Protein AF-A0A2C9M3Q2-F1 (afdb_monomer)

Mean predicted aligned error: 12.67 Å

Solvent-accessible surface area (backbone atoms only — not comparable to full-atom values): 8090 Å² total; per-residue (Å²): 139,88,80,86,80,77,81,76,79,80,74,89,74,93,78,92,80,81,92,78,94,69,87,82,78,72,72,65,63,46,71,44,70,25,41,35,32,51,83,91,47,95,58,68,40,82,42,77,44,77,47,68,53,94,86,59,98,70,59,23,37,45,57,55,49,48,53,58,36,54,78,67,71,49,75,69,60,87,43,45,38,48,28,40,31,32,68,87,78,70,46,70,48,79,53,58,54,84,42,54,44,74,84,46,43,72,49,48,73,32,86,57,27,30,39,34,51,46,73,59,74,91,67,84,84,123

Organism: Biomphalaria glabrata (NCBI:txid6526)

Foldseek 3Di:
DDDDPDPDQDDDDDDDDDDDDDDPPCQPWDWFFAWEDEPVDPDTGTDTQTDHDPPDDAAFPLNSQCVVCVVVVNPPSVQKWKWKQQQVVRDIGTDDRRHHCVVVVVSSNDHRIYIYIDGNPPDPPD

Nearest PDB structures (foldseek):
  4ny0-assembly2_A  TM=6.098E-01  e=1.059E-02  Homo sapiens
  4l2y-assembly1_A  TM=6.029E-01  e=8.176E-03  Homo sapiens
  3zdt-assembly2_B  TM=6.331E-01  e=2.297E-02  Gallus gallus
  2wxk-assembly1_A  TM=5.772E-01  e=1.494E-01  Mus musculus
  4tuu-assembly1_A  TM=5.020E-01  e=9.507E-02  Homo sapiens

Secondary structure (DSSP, 8-state):
----------------------------EEEEEEEEE-TT-SS-EEEEEEEE-TTSS--BHHHHHHHHHHHTT-S-GGGEEEEEEETTT--EEE--TTSBGGGGHHHHS-TTEEEEEEE-------

pLDDT: mean 74.59, std 22.75, range [31.56, 96.38]

Structure (mmCIF, N/CA/C/O backbone):
data_AF-A0A2C9M3Q2-F1
#
_entry.id   AF-A0A2C9M3Q2-F1
#
loop_
_atom_site.group_PDB
_atom_site.id
_atom_site.type_symbol
_atom_site.label_atom_id
_atom_site.label_alt_id
_atom_site.label_comp_id
_atom_site.label_asym_id
_atom_site.label_entity_id
_atom_site.label_seq_id
_atom_site.pdbx_PDB_ins_code
_atom_site.Cartn_x
_atom_site.Cartn_y
_atom_site.Cartn_z
_atom_site.occupancy
_atom_site.B_iso_or_equiv
_atom_site.auth_seq_id
_atom_site.auth_comp_id
_atom_site.auth_asym_id
_atom_site.auth_atom_id
_atom_site.pdbx_PDB_model_num
ATOM 1 N N . MET A 1 1 ? -7.536 -26.615 -22.390 1.00 38.66 1 MET A N 1
ATOM 2 C CA . MET A 1 1 ? -6.200 -26.290 -21.851 1.00 38.66 1 MET A CA 1
ATOM 3 C C . MET A 1 1 ? -6.425 -25.420 -20.623 1.00 38.66 1 MET A C 1
ATOM 5 O O . MET A 1 1 ? -6.948 -24.325 -20.763 1.00 38.66 1 MET A O 1
ATOM 9 N N . LEU A 1 2 ? -6.220 -25.986 -19.433 1.00 40.28 2 LEU A N 1
ATOM 10 C CA . LEU A 1 2 ? -6.520 -25.372 -18.134 1.00 40.28 2 LEU A CA 1
ATOM 11 C C . LEU A 1 2 ? -5.306 -24.581 -17.637 1.00 40.28 2 LEU A C 1
ATOM 13 O O . LEU A 1 2 ? -4.197 -25.104 -17.680 1.00 40.28 2 LEU A O 1
ATOM 17 N N . ALA A 1 3 ? -5.526 -23.386 -17.092 1.00 33.03 3 ALA A N 1
ATOM 18 C CA . ALA A 1 3 ? -4.568 -22.727 -16.210 1.00 33.03 3 ALA A CA 1
ATOM 19 C C . ALA A 1 3 ? -5.334 -22.015 -15.086 1.00 33.03 3 ALA A C 1
ATOM 21 O O . ALA A 1 3 ? -5.776 -20.878 -15.222 1.00 33.03 3 ALA A O 1
ATOM 22 N N . PHE A 1 4 ? -5.526 -22.733 -13.978 1.00 37.22 4 PHE A N 1
ATOM 23 C CA . PHE A 1 4 ? -5.915 -22.163 -12.692 1.00 37.22 4 PHE A CA 1
ATOM 24 C C . PHE A 1 4 ? -4.676 -21.495 -12.088 1.00 37.22 4 PHE A C 1
ATOM 26 O O . PHE A 1 4 ? -3.771 -22.183 -11.617 1.00 37.22 4 PHE A O 1
ATOM 33 N N . ILE A 1 5 ? -4.615 -20.164 -12.101 1.00 48.00 5 ILE A N 1
ATOM 34 C CA . ILE A 1 5 ? -3.614 -19.431 -11.323 1.00 48.00 5 ILE A CA 1
ATOM 35 C C . ILE A 1 5 ? -4.163 -19.316 -9.903 1.00 48.00 5 ILE A C 1
ATOM 37 O O . ILE A 1 5 ? -5.023 -18.490 -9.601 1.00 48.00 5 ILE A O 1
ATOM 41 N N . ALA A 1 6 ? -3.696 -20.212 -9.039 1.00 38.22 6 ALA A N 1
ATOM 42 C CA . ALA A 1 6 ? -3.943 -20.154 -7.611 1.00 38.22 6 ALA A CA 1
ATOM 43 C C . ALA A 1 6 ? -3.230 -18.925 -7.023 1.00 38.22 6 ALA A C 1
ATOM 45 O O . ALA A 1 6 ? -2.016 -18.937 -6.822 1.00 38.22 6 ALA A O 1
ATOM 46 N N . SER A 1 7 ? -3.992 -17.873 -6.715 1.00 35.53 7 SER A N 1
ATOM 47 C CA . SER A 1 7 ? -3.567 -16.828 -5.781 1.00 35.53 7 SER A CA 1
ATOM 48 C C . SER A 1 7 ? -3.320 -17.470 -4.418 1.00 35.53 7 SER A C 1
ATOM 50 O O . SER A 1 7 ? -4.251 -17.731 -3.658 1.00 35.53 7 SER A O 1
ATOM 52 N N . ARG A 1 8 ? -2.057 -17.769 -4.106 1.00 39.94 8 ARG A N 1
ATOM 53 C CA . ARG A 1 8 ? -1.656 -18.196 -2.766 1.00 39.94 8 ARG A CA 1
ATOM 54 C C . ARG A 1 8 ? -1.682 -16.987 -1.830 1.00 39.94 8 ARG A C 1
ATOM 56 O O . ARG A 1 8 ? -0.701 -16.261 -1.721 1.00 39.94 8 ARG A O 1
ATOM 63 N N . CYS A 1 9 ? -2.801 -16.796 -1.132 1.00 35.78 9 CYS A N 1
ATOM 64 C CA . CYS A 1 9 ? -2.782 -16.164 0.185 1.00 35.78 9 CYS A CA 1
ATOM 65 C C . CYS A 1 9 ? -1.905 -17.038 1.089 1.00 35.78 9 CYS A C 1
ATOM 67 O O . CYS A 1 9 ? -2.210 -18.206 1.329 1.00 35.78 9 CYS A O 1
ATOM 69 N N . LYS A 1 10 ? -0.764 -16.497 1.511 1.00 38.97 10 LYS A N 1
ATOM 70 C CA . LYS A 1 10 ? 0.209 -17.179 2.361 1.00 38.97 10 LYS A CA 1
ATOM 71 C C . LYS A 1 10 ? -0.419 -17.368 3.746 1.00 38.97 10 LYS A C 1
ATOM 73 O O . LYS A 1 10 ? -0.621 -16.402 4.470 1.00 38.97 10 LYS A O 1
ATOM 78 N N . MET A 1 11 ? -0.789 -18.606 4.079 1.00 35.22 11 MET A N 1
ATOM 79 C CA . MET A 1 11 ? -1.124 -19.003 5.448 1.00 35.22 11 MET A CA 1
ATOM 80 C C . MET A 1 11 ? 0.161 -19.011 6.276 1.00 35.22 11 MET A C 1
ATOM 82 O O . MET A 1 11 ? 1.134 -19.673 5.910 1.00 35.22 11 MET A O 1
ATOM 86 N N . SER A 1 12 ? 0.155 -18.268 7.378 1.00 40.47 12 SER A N 1
ATOM 87 C CA . SER A 1 12 ? 1.213 -18.238 8.380 1.00 40.47 12 SER A CA 1
ATOM 88 C C . SER A 1 12 ? 1.450 -19.640 8.941 1.00 40.47 12 SER A C 1
ATOM 90 O O . SER A 1 12 ? 0.541 -20.248 9.502 1.00 40.47 12 SER A O 1
ATOM 92 N N . HIS A 1 13 ? 2.676 -20.146 8.815 1.00 35.62 13 HIS A N 1
ATOM 93 C CA . HIS A 1 13 ? 3.140 -21.302 9.572 1.00 35.62 13 HIS A CA 1
ATOM 94 C C . HIS A 1 13 ? 4.366 -20.867 10.372 1.00 35.62 13 HIS A C 1
ATOM 96 O O . HIS A 1 13 ? 5.436 -20.620 9.821 1.00 35.62 13 HIS A O 1
ATOM 102 N N . LEU A 1 14 ? 4.169 -20.733 11.683 1.00 45.88 14 LEU A N 1
ATOM 103 C CA . LEU A 1 14 ? 5.237 -20.709 12.674 1.00 45.88 14 LEU A CA 1
ATOM 104 C C . LEU A 1 14 ? 6.038 -22.008 12.544 1.00 45.88 14 LEU A C 1
ATOM 106 O O . LEU A 1 14 ? 5.491 -23.094 12.722 1.00 45.88 14 LEU A O 1
ATOM 110 N N . THR A 1 15 ? 7.331 -21.920 12.254 1.00 37.19 15 THR A N 1
ATOM 111 C CA . THR A 1 15 ? 8.272 -23.009 12.534 1.00 37.19 15 THR A CA 1
ATOM 112 C C . THR A 1 15 ? 9.605 -22.415 12.962 1.00 37.19 15 THR A C 1
ATOM 114 O O . THR A 1 15 ? 10.228 -21.633 12.251 1.00 37.19 15 THR A O 1
ATOM 117 N N . GLN A 1 16 ? 9.979 -22.782 14.182 1.00 48.59 16 GLN A N 1
ATOM 118 C CA . GLN A 1 16 ? 11.197 -22.450 14.901 1.00 48.59 16 GLN A CA 1
ATOM 119 C C . GLN A 1 16 ? 12.357 -23.346 14.432 1.00 48.59 16 GLN A C 1
ATOM 121 O O . GLN A 1 16 ? 12.227 -24.566 14.423 1.00 48.59 16 GLN A O 1
ATOM 126 N N . ALA A 1 17 ? 13.498 -22.741 14.108 1.00 40.41 17 ALA A N 1
ATOM 127 C CA . ALA A 1 17 ? 14.849 -23.322 14.087 1.00 40.41 17 ALA A CA 1
ATOM 128 C C . ALA A 1 17 ? 15.797 -22.106 14.151 1.00 40.41 17 ALA A C 1
ATOM 130 O O . ALA A 1 17 ? 15.564 -21.139 13.439 1.00 40.41 17 ALA A O 1
ATOM 131 N N . GLY A 1 18 ? 16.752 -21.952 15.067 1.00 34.94 18 GLY A N 1
ATOM 132 C CA . GLY A 1 18 ? 17.859 -22.840 15.414 1.00 34.94 18 GLY A CA 1
ATOM 133 C C . GLY A 1 18 ? 19.146 -22.030 15.165 1.00 34.94 18 GLY A C 1
ATOM 134 O O . GLY A 1 18 ? 19.348 -21.549 14.058 1.00 34.94 18 GLY A O 1
ATOM 135 N N . GLN A 1 19 ? 19.952 -21.796 16.206 1.00 44.22 19 GLN A N 1
ATOM 136 C CA . GLN A 1 19 ? 21.199 -21.009 16.180 1.00 44.22 19 GLN A CA 1
ATOM 137 C C . GLN A 1 19 ? 22.186 -21.465 15.091 1.00 44.22 19 GLN A C 1
ATOM 139 O O . GLN A 1 19 ? 22.457 -22.657 15.003 1.00 44.22 19 GLN A O 1
ATOM 144 N N . SER A 1 20 ? 22.842 -20.524 14.400 1.00 37.25 20 SER A N 1
ATOM 145 C CA . SER A 1 20 ? 24.307 -20.522 14.232 1.00 37.25 20 SER A CA 1
ATOM 146 C C . SER A 1 20 ? 24.786 -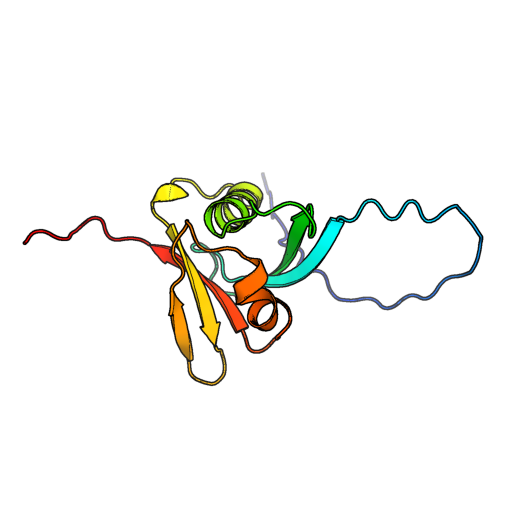19.200 13.622 1.00 37.25 20 SER A C 1
ATOM 148 O O . SER A 1 20 ? 24.113 -18.630 12.769 1.00 37.25 20 SER A O 1
ATOM 150 N N . GLY A 1 21 ? 25.933 -18.717 14.100 1.00 43.12 21 GLY A N 1
ATOM 151 C CA . GLY A 1 21 ? 26.528 -17.436 13.737 1.00 43.12 21 GLY A CA 1
ATOM 152 C C . GLY A 1 21 ? 26.842 -17.277 12.250 1.00 43.12 21 GLY A C 1
ATOM 153 O O . GLY A 1 21 ? 27.305 -18.194 11.578 1.00 43.12 21 GLY A O 1
ATOM 154 N N . GLY A 1 22 ? 26.610 -16.057 11.792 1.00 31.56 22 GLY A N 1
ATOM 155 C CA . GLY A 1 22 ? 26.995 -15.495 10.511 1.00 31.56 22 GLY A CA 1
ATOM 156 C C . GLY A 1 22 ? 26.813 -13.994 10.671 1.00 31.56 22 GLY A C 1
ATOM 157 O O . GLY A 1 22 ? 25.824 -13.553 11.252 1.00 31.56 22 GLY A O 1
ATOM 158 N N . GLU A 1 23 ? 27.827 -13.241 10.294 1.00 32.62 23 GLU A N 1
ATOM 159 C CA . GLU A 1 23 ? 27.924 -11.796 10.441 1.00 32.62 23 GLU A CA 1
ATOM 160 C C . GLU A 1 23 ? 26.623 -11.119 9.979 1.00 32.62 23 GLU A C 1
ATOM 162 O O . GLU A 1 23 ? 26.241 -11.212 8.815 1.00 32.62 23 GLU A O 1
ATOM 167 N N . CYS A 1 24 ? 25.898 -10.474 10.902 1.00 36.59 24 CYS A N 1
ATOM 168 C CA . CYS A 1 24 ? 24.761 -9.634 10.537 1.00 36.59 24 CYS A CA 1
ATOM 169 C C . CYS A 1 24 ? 25.306 -8.356 9.896 1.00 36.59 24 CYS A C 1
ATOM 171 O O . CYS A 1 24 ? 25.398 -7.313 10.543 1.00 36.59 24 CYS A O 1
ATOM 173 N N . GLU A 1 25 ? 25.662 -8.435 8.617 1.00 37.84 25 GLU A N 1
ATOM 174 C CA . GLU A 1 25 ? 25.660 -7.277 7.734 1.00 37.84 25 GLU A CA 1
ATOM 175 C C . GLU A 1 25 ? 24.204 -6.820 7.601 1.00 37.84 25 GLU A C 1
ATOM 177 O O . GLU A 1 25 ? 23.467 -7.214 6.699 1.00 37.84 25 GLU A O 1
ATOM 182 N N . ALA A 1 26 ? 23.758 -6.021 8.569 1.00 39.53 26 ALA A N 1
ATOM 183 C CA . ALA A 1 26 ? 22.509 -5.287 8.498 1.00 39.53 26 ALA A CA 1
ATOM 184 C C . ALA A 1 26 ? 22.658 -4.189 7.433 1.00 39.53 26 ALA A C 1
ATOM 186 O O . ALA A 1 26 ? 22.829 -3.013 7.749 1.00 39.53 26 ALA A O 1
ATOM 187 N N . SER A 1 27 ? 22.623 -4.583 6.159 1.00 39.41 27 SER A N 1
ATOM 188 C CA . SER A 1 27 ? 22.210 -3.670 5.095 1.00 39.41 27 SER A CA 1
ATOM 189 C C . SER A 1 27 ? 20.792 -3.225 5.456 1.00 39.41 27 SER A C 1
ATOM 191 O O . SER A 1 27 ? 19.907 -4.059 5.637 1.00 39.41 27 SER A O 1
ATOM 193 N N . GLY A 1 28 ? 20.634 -1.931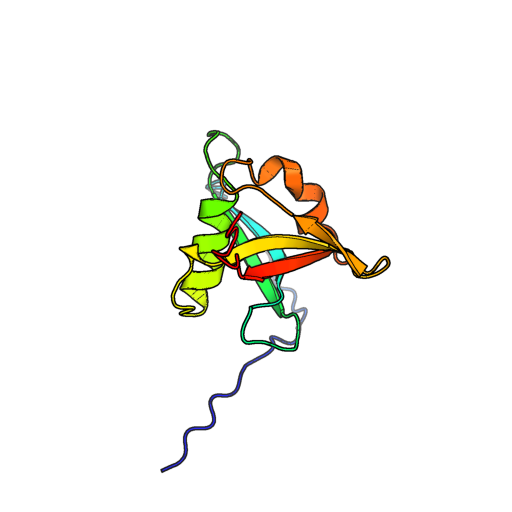 5.738 1.00 47.81 28 GLY A N 1
ATOM 194 C CA . GLY A 1 28 ? 19.489 -1.324 6.426 1.00 47.81 28 GLY A CA 1
ATOM 195 C C . GLY A 1 28 ? 18.201 -1.251 5.602 1.00 47.81 28 GLY A C 1
ATOM 196 O O . GLY A 1 28 ? 17.584 -0.190 5.520 1.00 47.81 28 GLY A O 1
ATOM 197 N N . ASP A 1 29 ? 17.795 -2.363 4.999 1.00 58.00 29 ASP A N 1
ATOM 198 C CA . ASP A 1 29 ? 16.525 -2.507 4.301 1.00 58.00 29 ASP A CA 1
ATOM 199 C C . ASP A 1 29 ? 15.421 -2.804 5.323 1.00 58.00 29 ASP A C 1
ATOM 201 O O . ASP A 1 29 ? 15.338 -3.894 5.893 1.00 58.00 29 ASP A O 1
ATOM 205 N N . SER A 1 30 ? 14.560 -1.819 5.588 1.00 72.88 30 SER A N 1
ATOM 206 C CA . SER A 1 30 ? 13.390 -2.025 6.443 1.00 72.88 30 SER A CA 1
ATOM 207 C C . SER A 1 30 ? 12.234 -2.558 5.614 1.00 72.88 30 SER A C 1
ATOM 209 O O . SER A 1 30 ? 11.607 -1.830 4.847 1.00 72.88 30 SER A O 1
ATOM 211 N N . ILE A 1 31 ? 11.934 -3.843 5.778 1.00 81.75 31 ILE A N 1
ATOM 212 C CA . ILE A 1 31 ? 10.743 -4.463 5.198 1.00 81.75 31 ILE A CA 1
ATOM 213 C C . ILE A 1 31 ? 9.613 -4.366 6.222 1.00 81.75 31 ILE A C 1
ATOM 215 O O . ILE A 1 31 ? 9.718 -4.918 7.317 1.00 81.75 31 ILE A O 1
ATOM 219 N N . ILE A 1 32 ? 8.540 -3.658 5.871 1.00 85.81 32 ILE A N 1
ATOM 220 C CA . ILE A 1 32 ? 7.339 -3.539 6.699 1.00 85.81 32 ILE A CA 1
ATOM 221 C C . ILE A 1 32 ? 6.213 -4.340 6.062 1.00 85.81 32 ILE A C 1
ATOM 223 O O . ILE A 1 32 ? 5.845 -4.111 4.916 1.00 85.81 32 ILE A O 1
ATOM 227 N N . GLU A 1 33 ? 5.631 -5.259 6.819 1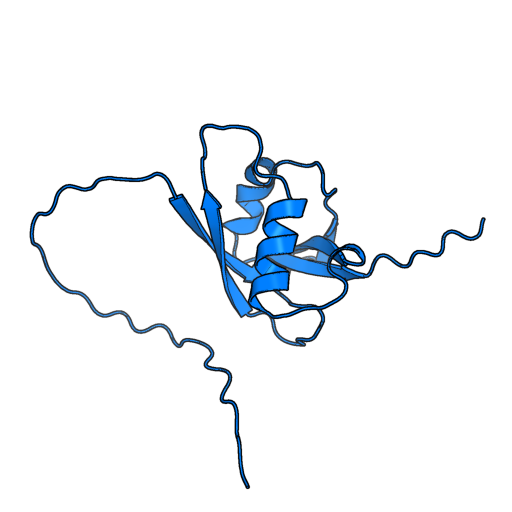.00 90.00 33 GLU A N 1
ATOM 228 C CA . GLU A 1 33 ? 4.457 -5.999 6.377 1.00 90.00 33 GLU A CA 1
ATOM 229 C C . GLU A 1 33 ? 3.194 -5.142 6.596 1.00 90.00 33 GLU A C 1
ATOM 231 O O . GLU A 1 33 ? 2.870 -4.775 7.726 1.00 90.00 33 GLU A O 1
ATOM 236 N N . SER A 1 34 ? 2.476 -4.801 5.521 1.00 89.94 34 SER A N 1
ATOM 237 C CA . SER A 1 34 ? 1.297 -3.924 5.581 1.00 89.94 34 SER A CA 1
ATOM 238 C C . SER A 1 34 ? 0.123 -4.473 4.773 1.00 89.94 34 SER A C 1
ATOM 240 O O . SER A 1 34 ? 0.285 -5.172 3.770 1.00 89.94 34 SER A O 1
ATOM 242 N N . TYR A 1 35 ? -1.099 -4.135 5.189 1.00 94.12 35 TYR A N 1
ATOM 243 C CA . TYR A 1 35 ? -2.298 -4.454 4.417 1.00 94.12 35 TYR A CA 1
ATOM 244 C C . TYR A 1 35 ? -2.438 -3.512 3.224 1.00 94.12 35 TYR A C 1
ATOM 246 O O . TYR A 1 35 ? -2.402 -2.295 3.381 1.00 94.12 35 TYR A O 1
ATOM 254 N N . VAL A 1 36 ? -2.660 -4.077 2.040 1.00 94.69 36 VAL A N 1
ATOM 255 C CA . VAL A 1 36 ? -2.807 -3.346 0.779 1.00 94.69 36 VAL A CA 1
ATOM 256 C C . VAL A 1 36 ? -4.041 -3.837 0.033 1.00 94.69 36 VAL A C 1
ATOM 258 O O . VAL A 1 36 ? -4.210 -5.037 -0.198 1.00 94.69 36 VAL A O 1
ATOM 261 N N . LEU A 1 37 ? -4.903 -2.913 -0.378 1.00 95.06 37 LEU A N 1
ATOM 262 C CA . LEU A 1 37 ? -6.041 -3.165 -1.253 1.00 95.06 37 LEU A CA 1
ATOM 263 C C . LEU A 1 37 ? -5.737 -2.604 -2.645 1.00 95.06 37 LEU A C 1
ATOM 265 O O . LEU A 1 37 ? -5.838 -1.403 -2.894 1.00 95.06 37 LEU A O 1
ATOM 269 N N . PHE A 1 38 ? -5.351 -3.496 -3.556 1.00 92.62 38 PHE A N 1
ATOM 270 C CA . PHE A 1 38 ? -5.059 -3.138 -4.942 1.00 92.62 38 PHE A CA 1
ATOM 271 C C . PHE A 1 38 ? -6.329 -2.751 -5.722 1.00 92.62 38 PHE A C 1
ATOM 273 O O . PHE A 1 38 ? -7.378 -3.343 -5.472 1.00 92.62 38 PHE A O 1
ATOM 280 N N . PRO A 1 39 ? -6.243 -1.859 -6.734 1.00 90.25 39 PRO A N 1
ATOM 281 C CA . PRO A 1 39 ? -7.407 -1.372 -7.489 1.00 90.25 39 PRO A CA 1
ATOM 282 C C . PRO A 1 39 ? -8.269 -2.455 -8.149 1.00 90.25 39 PRO A C 1
ATOM 284 O O . PRO A 1 39 ? -9.458 -2.258 -8.376 1.00 90.25 39 PRO A O 1
ATOM 287 N N . PHE A 1 40 ? -7.657 -3.584 -8.506 1.00 87.06 40 PHE A N 1
ATOM 288 C CA . PHE A 1 40 ? -8.311 -4.709 -9.178 1.00 87.06 40 PHE A CA 1
ATOM 289 C C . PHE A 1 40 ? -8.818 -5.781 -8.200 1.00 87.06 40 PHE A C 1
ATOM 291 O O . PHE A 1 40 ? -9.442 -6.753 -8.623 1.00 87.06 40 PHE A O 1
ATOM 298 N N . SER A 1 41 ? -8.513 -5.649 -6.907 1.00 89.06 41 SER A N 1
ATOM 299 C CA . SER A 1 41 ? -8.867 -6.625 -5.880 1.00 89.06 41 SER A CA 1
ATOM 300 C C . SER A 1 41 ? -10.026 -6.116 -5.032 1.00 89.06 41 SER A C 1
ATOM 302 O O . SER A 1 41 ? -10.072 -4.951 -4.656 1.00 89.06 41 SER A O 1
ATOM 304 N N . GLN A 1 42 ? -10.939 -7.017 -4.671 1.00 87.31 42 GLN A N 1
ATOM 305 C CA . GLN A 1 42 ? -11.982 -6.740 -3.676 1.00 87.31 42 GLN A CA 1
ATOM 306 C C . GLN A 1 42 ? -11.504 -7.001 -2.242 1.00 87.31 42 GLN A C 1
ATOM 308 O O . GLN A 1 42 ? -12.110 -6.519 -1.291 1.00 87.31 42 GLN A O 1
ATOM 313 N N . ASN A 1 43 ? -10.415 -7.758 -2.082 1.00 90.25 43 ASN A N 1
ATOM 314 C CA . ASN A 1 43 ? -9.871 -8.140 -0.785 1.00 90.25 43 ASN A CA 1
ATOM 315 C C . ASN A 1 43 ? -8.515 -7.479 -0.559 1.00 90.25 43 ASN A C 1
ATOM 317 O O . ASN A 1 43 ? -7.668 -7.452 -1.461 1.00 90.25 43 ASN A O 1
ATOM 321 N N . ARG A 1 44 ? -8.292 -7.000 0.668 1.00 90.50 44 ARG A N 1
ATOM 322 C CA . ARG A 1 44 ? -6.966 -6.563 1.104 1.00 90.50 44 ARG A CA 1
ATOM 323 C C . ARG A 1 44 ? -6.039 -7.768 1.217 1.00 90.50 44 ARG A C 1
ATOM 325 O O . ARG A 1 44 ? -6.464 -8.866 1.576 1.00 90.50 44 ARG A O 1
ATOM 332 N N . CYS A 1 45 ? -4.768 -7.556 0.930 1.00 90.94 45 CYS A N 1
ATOM 333 C CA . CYS A 1 45 ? -3.733 -8.567 1.044 1.00 90.94 45 CYS A CA 1
ATOM 334 C C . CYS A 1 45 ? -2.562 -8.024 1.851 1.00 90.94 45 CYS A C 1
ATOM 336 O O . CYS A 1 45 ? -2.250 -6.838 1.798 1.00 90.94 45 CYS A O 1
ATOM 338 N N . LEU A 1 46 ? -1.935 -8.909 2.609 1.00 91.38 46 LEU A N 1
ATOM 339 C CA . LEU A 1 46 ? -0.737 -8.598 3.364 1.00 91.38 46 LEU A CA 1
ATOM 340 C C . LEU A 1 46 ? 0.445 -8.600 2.389 1.00 91.38 46 LEU A C 1
ATOM 342 O O . LEU A 1 46 ? 0.624 -9.571 1.649 1.00 91.38 46 LEU A O 1
ATOM 346 N N . THR A 1 47 ? 1.155 -7.479 2.301 1.00 90.25 47 THR A N 1
ATOM 347 C CA . THR A 1 47 ? 2.233 -7.257 1.333 1.00 90.25 47 THR A CA 1
ATOM 348 C C . THR A 1 47 ? 3.429 -6.628 2.029 1.00 90.25 47 THR A C 1
ATOM 350 O O . THR A 1 47 ? 3.272 -5.721 2.844 1.00 90.25 47 THR A O 1
ATOM 353 N N . ASP A 1 48 ? 4.617 -7.091 1.657 1.00 88.69 48 ASP A N 1
ATOM 354 C CA . ASP A 1 48 ? 5.882 -6.529 2.108 1.00 88.69 48 ASP A CA 1
ATOM 355 C C . ASP A 1 48 ? 6.139 -5.188 1.408 1.00 88.69 48 ASP A C 1
ATOM 357 O O . ASP A 1 48 ? 6.285 -5.115 0.185 1.00 88.69 48 ASP A O 1
ATOM 361 N N . VAL A 1 49 ? 6.189 -4.115 2.189 1.00 86.19 49 VAL A N 1
ATOM 362 C CA . VAL A 1 49 ? 6.561 -2.770 1.758 1.00 86.19 49 VAL A CA 1
ATOM 363 C C . VAL A 1 49 ? 8.036 -2.575 2.077 1.00 86.19 49 VAL A C 1
ATOM 365 O O . VAL A 1 49 ? 8.431 -2.481 3.238 1.00 86.19 49 VAL A O 1
ATOM 368 N N . GLN A 1 50 ? 8.861 -2.527 1.036 1.00 79.31 50 GLN A N 1
ATOM 369 C CA . GLN A 1 50 ? 10.293 -2.288 1.183 1.00 79.31 50 GLN A CA 1
ATOM 370 C C . GLN A 1 50 ? 10.555 -0.787 1.310 1.00 79.31 50 GLN A C 1
ATOM 372 O O . GLN A 1 50 ? 10.265 -0.021 0.390 1.00 79.31 50 GLN A O 1
ATOM 377 N N . ILE A 1 51 ? 11.116 -0.386 2.447 1.00 76.25 51 ILE A N 1
ATOM 378 C CA . ILE A 1 51 ? 11.612 0.962 2.713 1.00 76.25 51 ILE A CA 1
ATOM 379 C C . ILE A 1 51 ? 13.132 0.846 2.819 1.00 76.25 51 ILE A C 1
ATOM 381 O O . ILE A 1 51 ? 13.672 0.430 3.844 1.00 76.25 51 ILE A O 1
ATOM 385 N N . MET A 1 52 ? 13.814 1.149 1.718 1.00 65.88 52 MET A N 1
ATOM 386 C CA . MET A 1 52 ? 15.275 1.116 1.653 1.00 65.88 52 MET A CA 1
ATOM 387 C C . MET A 1 52 ? 15.824 2.502 2.011 1.00 65.88 52 MET A C 1
ATOM 389 O O . MET A 1 52 ? 15.340 3.501 1.481 1.00 65.88 52 MET A O 1
ATOM 393 N N . ASP A 1 53 ? 16.837 2.524 2.879 1.00 56.03 53 ASP A N 1
ATOM 394 C CA . ASP A 1 53 ? 17.572 3.701 3.368 1.00 56.03 53 ASP A CA 1
ATOM 395 C C . ASP A 1 53 ? 16.779 4.660 4.290 1.00 56.03 53 ASP A C 1
ATOM 397 O O . ASP A 1 53 ? 16.220 5.679 3.890 1.00 56.03 53 ASP A O 1
ATOM 401 N N . ILE A 1 54 ? 16.781 4.343 5.590 1.00 54.72 54 ILE A N 1
ATOM 402 C CA . ILE A 1 54 ? 16.230 5.184 6.672 1.00 54.72 54 ILE A CA 1
ATOM 403 C C . ILE A 1 54 ? 17.158 6.380 7.001 1.00 54.72 54 ILE A C 1
ATOM 405 O O . ILE A 1 54 ? 16.850 7.168 7.893 1.00 54.72 54 ILE A O 1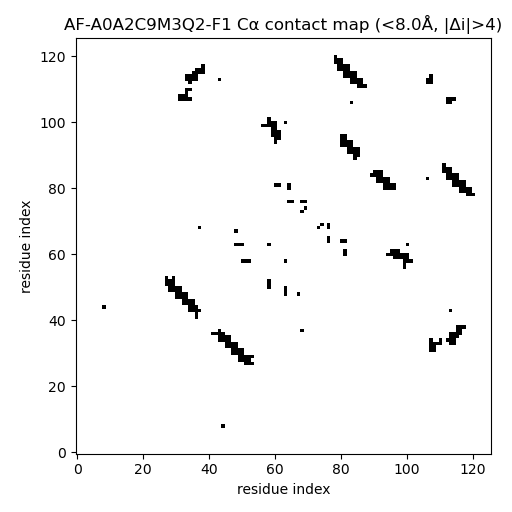
ATOM 409 N N . ASN A 1 55 ? 18.289 6.533 6.298 1.00 52.25 55 ASN A N 1
ATOM 410 C CA . ASN A 1 55 ? 19.282 7.589 6.517 1.00 52.25 55 ASN A CA 1
ATOM 411 C C . ASN A 1 55 ? 19.407 8.591 5.349 1.00 52.25 55 ASN A C 1
ATOM 413 O O . ASN A 1 55 ? 20.204 9.523 5.452 1.00 52.25 55 ASN A O 1
ATOM 417 N N . GLY A 1 56 ? 18.611 8.463 4.284 1.00 49.25 56 GLY A N 1
ATOM 418 C CA . GLY A 1 56 ? 18.743 9.273 3.070 1.00 49.25 56 GLY A CA 1
ATOM 419 C C . GLY A 1 56 ? 17.407 9.672 2.452 1.00 49.25 56 GLY A C 1
ATOM 420 O O . GLY A 1 56 ? 17.080 9.214 1.367 1.00 49.25 56 GLY A O 1
ATOM 421 N N . THR A 1 57 ? 16.646 10.483 3.196 1.00 54.06 57 THR A N 1
ATOM 422 C CA . THR A 1 57 ? 15.790 11.638 2.809 1.00 54.06 57 THR A CA 1
ATOM 423 C C . THR A 1 57 ? 14.823 11.582 1.601 1.00 54.06 57 THR A C 1
ATOM 425 O O . THR A 1 57 ? 13.992 12.477 1.485 1.00 54.06 57 THR A O 1
ATOM 428 N N . ASP A 1 58 ? 14.806 10.551 0.756 1.00 60.50 58 ASP A N 1
ATOM 429 C CA . ASP A 1 58 ? 14.169 10.619 -0.573 1.00 60.50 58 ASP A CA 1
ATOM 430 C C . ASP A 1 58 ? 13.189 9.468 -0.877 1.00 60.50 58 ASP A C 1
ATOM 432 O O . ASP A 1 58 ? 12.780 9.271 -2.026 1.00 60.50 58 ASP A O 1
ATOM 436 N N . PHE A 1 59 ? 12.768 8.691 0.130 1.00 77.50 59 PHE A N 1
ATOM 437 C CA . PHE A 1 59 ? 11.736 7.667 -0.076 1.00 77.50 59 PHE A CA 1
ATOM 438 C C . PHE A 1 59 ? 10.330 8.254 0.084 1.00 77.50 59 PHE A C 1
ATOM 440 O O . PHE A 1 59 ? 9.720 8.243 1.157 1.00 77.50 59 PHE A O 1
ATOM 447 N N . ASN A 1 60 ? 9.826 8.806 -1.013 1.00 87.50 60 ASN A N 1
ATOM 448 C CA . ASN A 1 60 ? 8.505 9.410 -1.080 1.00 87.50 60 ASN A CA 1
ATOM 449 C C . ASN A 1 60 ? 7.384 8.382 -1.334 1.00 87.50 60 ASN A C 1
ATOM 451 O O . ASN A 1 60 ? 7.616 7.221 -1.697 1.00 87.50 60 ASN A O 1
ATOM 455 N N . ILE A 1 61 ? 6.141 8.821 -1.138 1.00 90.25 61 ILE A N 1
ATOM 456 C CA . ILE A 1 61 ? 4.939 8.025 -1.405 1.00 90.25 61 ILE A CA 1
ATOM 457 C C . ILE A 1 61 ? 4.892 7.559 -2.863 1.00 90.25 61 ILE A C 1
ATOM 459 O O . ILE A 1 61 ? 4.516 6.413 -3.119 1.00 90.25 61 ILE A O 1
ATOM 463 N N . GLU A 1 62 ? 5.297 8.404 -3.818 1.00 90.69 62 GLU A N 1
ATOM 464 C CA . GLU A 1 62 ? 5.307 8.058 -5.245 1.00 90.69 62 GLU A CA 1
ATOM 465 C C . GLU A 1 62 ? 6.086 6.767 -5.516 1.00 90.69 62 GLU A C 1
ATOM 467 O O . GLU A 1 62 ? 5.620 5.884 -6.246 1.00 90.69 62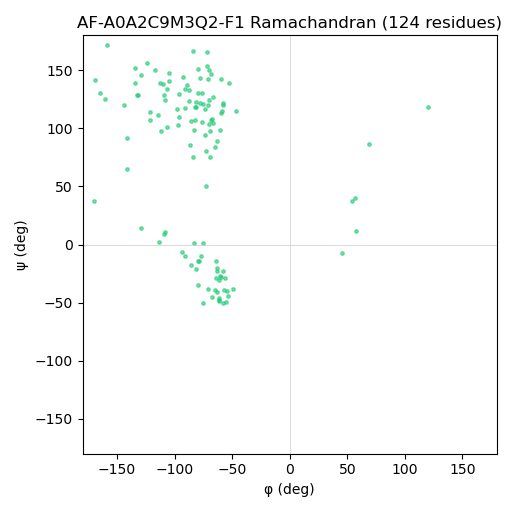 GLU A O 1
ATOM 472 N N . ARG A 1 63 ? 7.259 6.629 -4.892 1.00 88.88 63 ARG A N 1
ATOM 473 C CA . ARG A 1 63 ? 8.120 5.463 -5.059 1.00 88.88 63 ARG A CA 1
ATOM 474 C C . ARG A 1 63 ? 7.498 4.208 -4.458 1.00 88.88 63 ARG A C 1
ATOM 476 O O . ARG A 1 63 ? 7.461 3.180 -5.133 1.00 88.88 63 ARG A O 1
ATOM 483 N N . VAL A 1 64 ? 6.943 4.294 -3.246 1.00 89.75 64 VAL A N 1
ATOM 484 C CA . VAL A 1 64 ? 6.215 3.184 -2.596 1.00 89.75 64 VAL A CA 1
ATOM 485 C C . VAL A 1 64 ? 5.046 2.729 -3.468 1.00 89.75 64 VAL A C 1
ATOM 487 O O . VAL A 1 64 ? 4.908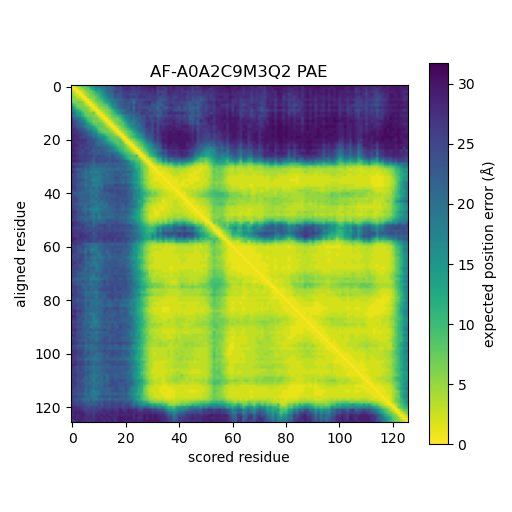 1.543 -3.776 1.00 89.75 64 VAL A O 1
ATOM 490 N N . LYS A 1 65 ? 4.226 3.687 -3.911 1.00 92.00 65 LYS A N 1
ATOM 491 C CA . LYS A 1 65 ? 3.078 3.469 -4.792 1.00 92.00 65 LYS A CA 1
ATOM 492 C C . LYS A 1 65 ? 3.499 2.748 -6.066 1.00 92.00 65 LYS A C 1
ATOM 494 O O . LYS A 1 65 ? 2.887 1.748 -6.442 1.00 92.00 65 LYS A O 1
ATOM 499 N N . THR A 1 66 ? 4.550 3.246 -6.712 1.00 91.44 66 THR A N 1
ATOM 500 C CA . THR A 1 66 ? 5.068 2.691 -7.961 1.00 91.44 66 THR A CA 1
ATOM 501 C C . THR A 1 66 ? 5.540 1.257 -7.765 1.00 91.44 66 THR A C 1
ATOM 503 O O . THR A 1 66 ? 5.115 0.387 -8.518 1.00 91.44 66 THR A O 1
ATOM 506 N N . LEU A 1 67 ? 6.320 0.972 -6.720 1.00 90.38 67 LEU A N 1
ATOM 507 C CA . LEU A 1 67 ? 6.796 -0.383 -6.424 1.00 90.38 67 LEU A CA 1
ATOM 508 C C . LEU A 1 67 ? 5.642 -1.357 -6.156 1.00 90.38 67 LEU A C 1
ATOM 510 O O . LEU A 1 67 ? 5.602 -2.446 -6.734 1.00 90.38 67 LEU A O 1
ATOM 514 N N . LEU A 1 68 ? 4.668 -0.958 -5.333 1.00 91.94 68 LEU A N 1
ATOM 515 C CA . LEU A 1 68 ? 3.509 -1.793 -5.022 1.00 91.94 68 LEU A CA 1
ATOM 516 C C . LEU A 1 68 ? 2.685 -2.102 -6.276 1.00 91.94 68 LEU A C 1
ATOM 518 O O . LEU A 1 68 ? 2.367 -3.264 -6.530 1.00 91.94 68 LEU A O 1
ATOM 522 N N . LEU A 1 69 ? 2.365 -1.092 -7.084 1.00 92.25 69 LEU A N 1
ATOM 523 C CA . LEU A 1 69 ? 1.552 -1.266 -8.288 1.00 92.25 69 LEU A CA 1
ATOM 524 C C . LEU A 1 69 ? 2.306 -2.011 -9.405 1.00 92.25 69 LEU A C 1
ATOM 526 O O . LEU A 1 69 ? 1.722 -2.888 -10.048 1.00 92.25 69 LEU A O 1
ATOM 530 N N . GLN A 1 70 ? 3.608 -1.760 -9.580 1.00 91.31 70 GLN A N 1
ATOM 531 C CA . GLN A 1 70 ? 4.460 -2.507 -10.515 1.00 91.31 70 GLN A CA 1
ATOM 532 C C . GLN A 1 70 ? 4.579 -3.981 -10.128 1.00 91.31 70 GLN A C 1
ATOM 534 O O . GLN A 1 70 ? 4.468 -4.839 -11.002 1.00 91.31 70 GLN A O 1
ATOM 539 N N . SER A 1 71 ? 4.711 -4.302 -8.834 1.00 89.06 71 SER A N 1
ATOM 540 C CA . SER A 1 71 ? 4.781 -5.696 -8.357 1.00 89.06 71 SER A CA 1
ATOM 541 C C . SER A 1 71 ? 3.554 -6.535 -8.750 1.00 89.06 71 SER A C 1
ATOM 543 O O . SER A 1 71 ? 3.620 -7.763 -8.825 1.00 89.06 71 SER A O 1
ATOM 545 N N . ARG A 1 72 ? 2.424 -5.872 -9.029 1.00 88.50 72 ARG A N 1
ATOM 546 C CA . ARG A 1 72 ? 1.162 -6.485 -9.458 1.00 88.50 72 ARG A CA 1
ATOM 547 C C . ARG A 1 72 ? 0.824 -6.243 -10.929 1.00 88.50 72 ARG A C 1
ATOM 549 O O . ARG A 1 72 ? -0.278 -6.591 -11.341 1.00 88.50 72 ARG A O 1
ATOM 556 N N . ASN A 1 73 ? 1.758 -5.712 -11.721 1.00 90.25 73 ASN A N 1
ATOM 557 C CA . ASN A 1 73 ? 1.567 -5.384 -13.137 1.00 90.25 73 ASN A CA 1
ATOM 558 C C . ASN A 1 73 ? 0.348 -4.474 -13.384 1.00 90.25 73 ASN A C 1
ATOM 560 O O . ASN A 1 73 ? -0.377 -4.651 -14.363 1.00 90.25 73 ASN A O 1
ATOM 564 N N . VAL A 1 74 ? 0.092 -3.520 -12.484 1.00 88.31 74 VAL A N 1
ATOM 565 C CA . VAL A 1 74 ? -1.008 -2.565 -12.655 1.00 88.31 74 VAL A CA 1
ATOM 566 C C . VAL A 1 74 ? -0.601 -1.523 -13.703 1.00 88.31 74 VAL A C 1
ATOM 568 O O . VAL A 1 74 ? 0.414 -0.849 -13.511 1.00 88.31 74 VAL A O 1
ATOM 571 N N . PRO A 1 75 ? -1.353 -1.378 -14.809 1.00 87.12 75 PRO A N 1
ATOM 572 C CA . PRO A 1 75 ? -1.096 -0.331 -15.790 1.00 87.12 75 PRO A CA 1
ATOM 573 C C . PRO A 1 75 ? -1.491 1.046 -15.238 1.00 87.12 75 PRO A C 1
ATOM 575 O O . PRO A 1 75 ? -2.202 1.150 -14.239 1.00 87.12 75 PRO A O 1
ATOM 578 N N . ASP A 1 76 ? -1.044 2.111 -15.905 1.00 88.31 76 ASP A N 1
ATOM 579 C CA . ASP A 1 76 ? -1.484 3.486 -15.629 1.00 88.31 76 ASP A CA 1
ATOM 580 C C . ASP A 1 76 ? -1.278 3.946 -14.170 1.00 88.31 76 ASP A C 1
ATOM 582 O O . ASP A 1 76 ? -2.109 4.654 -13.601 1.00 88.31 76 ASP A O 1
ATOM 586 N N . ILE A 1 77 ? -0.146 3.573 -13.562 1.00 90.19 77 ILE A N 1
ATOM 587 C CA . ILE A 1 77 ? 0.232 3.878 -12.164 1.00 90.19 77 ILE A CA 1
ATOM 588 C C . ILE A 1 77 ? 0.061 5.365 -11.812 1.00 90.19 77 ILE A C 1
ATOM 590 O O . ILE A 1 77 ? -0.400 5.690 -10.720 1.00 90.19 77 ILE A O 1
ATOM 594 N N . ALA A 1 78 ? 0.373 6.266 -12.748 1.00 89.00 78 ALA A N 1
ATOM 595 C CA . ALA A 1 78 ? 0.238 7.714 -12.569 1.00 89.00 78 ALA A CA 1
ATOM 596 C C . ALA A 1 78 ? -1.216 8.179 -12.345 1.00 89.00 78 ALA A C 1
ATOM 598 O O . ALA A 1 78 ? -1.445 9.258 -11.807 1.00 89.00 78 ALA A O 1
ATOM 599 N N . THR A 1 79 ? -2.209 7.371 -12.733 1.00 91.44 79 THR A N 1
ATOM 600 C CA . THR A 1 79 ? -3.636 7.657 -12.505 1.00 91.44 79 THR A CA 1
ATOM 601 C C . THR A 1 79 ? -4.113 7.243 -11.119 1.00 91.44 79 THR A C 1
ATOM 603 O O . THR A 1 79 ? -5.293 7.389 -10.807 1.00 91.44 79 THR A O 1
ATOM 606 N N . TYR A 1 80 ? -3.225 6.706 -10.286 1.00 92.12 80 TYR A N 1
ATOM 607 C CA . TYR A 1 80 ? -3.539 6.316 -8.925 1.00 92.12 80 TYR A CA 1
ATOM 608 C C . TYR A 1 80 ? -2.858 7.249 -7.929 1.00 92.12 80 TYR A C 1
ATOM 610 O O . TYR A 1 80 ? -1.685 7.605 -8.060 1.00 92.12 80 TYR A O 1
ATOM 618 N N . GLN A 1 81 ? -3.611 7.600 -6.898 1.00 93.19 81 GLN A N 1
ATOM 619 C CA . GLN A 1 81 ? -3.142 8.248 -5.689 1.00 93.19 81 GLN A CA 1
ATOM 620 C C . GLN A 1 81 ? -3.151 7.219 -4.562 1.00 93.19 81 GLN A C 1
ATOM 622 O O . GLN A 1 81 ? -4.113 6.464 -4.407 1.00 93.19 81 GLN A O 1
ATOM 627 N N . MET A 1 82 ? -2.068 7.159 -3.794 1.00 94.56 82 MET A N 1
ATOM 628 C CA . MET A 1 82 ? -2.001 6.307 -2.612 1.00 94.56 82 MET A CA 1
ATOM 629 C C . MET A 1 82 ? -2.715 6.989 -1.437 1.00 94.56 82 MET A C 1
ATOM 631 O O . MET A 1 82 ? -2.792 8.216 -1.355 1.00 94.56 82 MET A O 1
ATOM 635 N N . GLY A 1 83 ? -3.254 6.185 -0.529 1.00 95.25 83 GLY A N 1
ATOM 636 C CA . GLY A 1 83 ? -3.806 6.660 0.729 1.00 95.25 83 GLY A CA 1
ATOM 637 C C . GLY A 1 83 ? -3.873 5.554 1.771 1.00 95.25 83 GLY A C 1
ATOM 638 O O . GLY A 1 83 ? -3.666 4.377 1.474 1.00 95.25 83 GLY A O 1
ATOM 639 N N . PHE A 1 84 ? -4.197 5.939 2.999 1.00 96.12 84 PHE A N 1
ATOM 640 C CA . PHE A 1 84 ? -4.342 5.036 4.135 1.00 96.12 84 PHE A CA 1
ATOM 641 C C . PHE A 1 84 ? -5.791 5.032 4.601 1.00 96.12 84 PHE A C 1
ATOM 643 O O . PHE A 1 84 ? -6.296 6.021 5.133 1.00 96.12 84 PHE A O 1
ATOM 650 N N . LYS A 1 85 ? -6.478 3.911 4.402 1.00 96.38 85 LYS A N 1
ATOM 651 C CA . LYS A 1 85 ? -7.834 3.698 4.894 1.00 96.38 85 LYS A CA 1
ATOM 652 C C . LYS A 1 85 ? -7.781 3.140 6.308 1.00 96.38 85 LYS A C 1
ATOM 654 O O . LYS A 1 85 ? -7.195 2.086 6.528 1.00 96.38 85 LYS A O 1
ATOM 659 N N . ASN A 1 86 ? -8.418 3.823 7.248 1.00 96.19 86 ASN A N 1
ATOM 660 C CA . ASN A 1 86 ? -8.668 3.305 8.584 1.00 96.19 86 ASN A CA 1
ATOM 661 C C . ASN A 1 86 ? -9.906 2.395 8.548 1.00 96.19 86 ASN A C 1
ATOM 663 O O . ASN A 1 86 ? -10.984 2.820 8.138 1.00 96.19 86 ASN A O 1
ATOM 667 N N . GLU A 1 87 ? -9.759 1.147 8.969 1.00 92.38 87 GLU A N 1
ATOM 668 C CA . GLU A 1 87 ? -10.783 0.112 8.816 1.00 92.38 87 GLU A CA 1
ATOM 669 C C . GLU A 1 87 ? -11.867 0.189 9.901 1.00 92.38 87 GLU A C 1
ATOM 671 O O . GLU A 1 87 ? -12.993 -0.246 9.678 1.00 92.38 87 GLU A O 1
ATOM 676 N N . GLU A 1 88 ? -11.584 0.815 11.041 1.00 93.88 88 GLU A N 1
ATOM 677 C CA . GLU A 1 88 ? -12.583 1.073 12.082 1.00 93.88 88 GLU A CA 1
ATOM 678 C C . GLU A 1 88 ? -13.518 2.229 11.693 1.00 93.88 88 GLU A C 1
ATOM 680 O O . GLU A 1 88 ? -14.740 2.103 11.716 1.00 93.88 88 GLU A O 1
ATOM 685 N N . SER A 1 89 ? -12.943 3.359 11.286 1.00 94.94 89 SER A N 1
ATOM 686 C CA . SER A 1 89 ? -13.686 4.586 10.968 1.00 94.94 89 SER A CA 1
ATOM 687 C C . SER A 1 89 ? -14.104 4.703 9.502 1.00 94.94 89 SER A C 1
ATOM 689 O O . SER A 1 89 ? -14.849 5.618 9.154 1.00 94.94 89 SER A O 1
ATOM 691 N N . GLN A 1 90 ? -13.596 3.824 8.632 1.00 93.25 90 GLN A N 1
ATOM 692 C CA . GLN A 1 90 ? -13.737 3.871 7.169 1.00 93.25 90 GLN A CA 1
ATOM 693 C C . GLN A 1 90 ? -13.221 5.171 6.51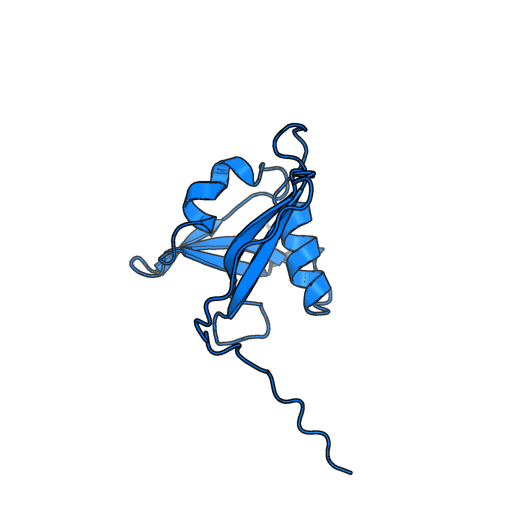6 1.00 93.25 90 GLN A C 1
ATOM 695 O O . GLN A 1 90 ? -13.462 5.406 5.332 1.00 93.25 90 GLN A O 1
ATOM 700 N N . LYS A 1 91 ? -12.490 6.015 7.256 1.00 95.00 91 LYS A N 1
ATOM 701 C CA . LYS A 1 91 ? -11.896 7.250 6.730 1.00 95.00 91 LYS A CA 1
ATOM 702 C C . LYS A 1 91 ? -10.635 6.954 5.932 1.00 95.00 91 LYS A C 1
ATOM 704 O O . LYS A 1 91 ? -9.845 6.094 6.317 1.00 95.00 91 LYS A O 1
ATOM 709 N N . ILE A 1 92 ? -10.431 7.708 4.856 1.00 94.44 92 ILE A N 1
ATOM 710 C CA . ILE A 1 92 ? -9.232 7.627 4.022 1.00 94.44 92 ILE A CA 1
ATOM 711 C C . ILE A 1 92 ? -8.395 8.881 4.243 1.00 94.44 92 ILE A C 1
ATOM 713 O O . ILE A 1 92 ? -8.905 9.997 4.172 1.00 94.44 92 ILE A O 1
ATOM 717 N N . ILE A 1 93 ? -7.116 8.671 4.530 1.00 94.62 93 ILE A N 1
ATOM 718 C CA . ILE A 1 93 ? -6.092 9.705 4.592 1.00 94.62 93 ILE A CA 1
ATOM 719 C C . ILE A 1 93 ? -5.388 9.676 3.242 1.00 94.62 93 ILE A C 1
ATOM 721 O O . ILE A 1 93 ? -4.629 8.752 2.948 1.00 94.62 93 ILE A O 1
ATOM 725 N N . GLU A 1 94 ? -5.713 10.643 2.394 1.00 93.06 94 GLU A N 1
ATOM 726 C CA . GLU A 1 94 ? -5.067 10.811 1.096 1.00 93.06 94 GLU A CA 1
ATOM 727 C C . GLU A 1 94 ? -3.638 11.313 1.295 1.00 93.06 94 GLU A C 1
ATOM 729 O O . GLU A 1 94 ? -3.375 12.119 2.188 1.00 93.06 94 GLU A O 1
ATOM 734 N N . THR A 1 95 ? -2.722 10.827 0.463 1.00 92.62 95 THR A N 1
ATOM 735 C CA . THR A 1 95 ? -1.326 11.269 0.477 1.00 92.62 95 THR A CA 1
ATOM 736 C C . THR A 1 95 ? -0.950 11.923 -0.837 1.00 92.62 95 THR A C 1
ATOM 738 O O . THR A 1 95 ? -1.489 11.570 -1.889 1.00 92.62 95 THR A O 1
ATOM 741 N N . GLU A 1 96 ? -0.024 12.868 -0.781 1.00 91.38 96 GLU A N 1
ATOM 742 C CA . GLU A 1 96 ? 0.596 13.471 -1.953 1.00 91.38 96 GLU A CA 1
ATOM 743 C C . GLU A 1 96 ? 1.878 12.713 -2.305 1.00 91.38 96 GLU A C 1
ATOM 745 O O . GLU A 1 96 ? 2.621 12.261 -1.434 1.00 91.38 96 GLU A O 1
ATOM 750 N N . ASP A 1 97 ? 2.150 12.591 -3.602 1.00 89.25 97 ASP A N 1
ATOM 751 C CA . ASP A 1 97 ? 3.280 11.821 -4.134 1.00 89.25 97 ASP A CA 1
ATOM 752 C C . ASP A 1 97 ? 4.647 12.325 -3.626 1.00 89.25 97 ASP A C 1
ATOM 754 O O . ASP A 1 97 ? 5.581 11.536 -3.484 1.00 89.25 97 ASP A O 1
ATOM 758 N N . SER A 1 98 ? 4.742 13.616 -3.289 1.00 89.25 98 SER A N 1
ATOM 759 C CA . SER A 1 98 ? 5.938 14.271 -2.746 1.00 89.25 98 SER A CA 1
ATOM 760 C C . SER A 1 98 ? 6.179 14.027 -1.253 1.00 89.25 98 SER A C 1
ATOM 762 O O . SER A 1 98 ? 7.277 14.320 -0.780 1.00 89.25 98 SER A O 1
ATOM 764 N N . GLN A 1 99 ? 5.194 13.523 -0.502 1.00 90.81 99 GLN A N 1
ATOM 765 C CA . GLN A 1 99 ? 5.342 13.307 0.941 1.00 90.81 99 GLN A CA 1
ATOM 766 C C . GLN A 1 99 ? 6.273 12.132 1.237 1.00 90.81 99 GLN A C 1
ATOM 768 O O . GLN A 1 99 ? 6.400 11.205 0.435 1.00 90.81 99 GLN A O 1
ATOM 773 N N . ILE A 1 100 ? 6.913 12.149 2.406 1.00 88.19 100 ILE A N 1
ATOM 774 C CA . ILE A 1 100 ? 7.889 11.126 2.784 1.00 88.19 100 ILE A CA 1
ATOM 775 C C . ILE A 1 100 ? 7.155 9.965 3.457 1.00 88.19 100 ILE A C 1
ATOM 777 O O . ILE A 1 100 ? 6.351 10.173 4.365 1.00 88.19 100 ILE A O 1
ATOM 781 N N . ILE A 1 101 ? 7.445 8.715 3.068 1.00 86.56 101 ILE A N 1
ATOM 782 C CA . ILE A 1 101 ? 6.745 7.546 3.636 1.00 86.56 101 ILE A CA 1
ATOM 783 C C . ILE A 1 101 ? 6.942 7.418 5.152 1.00 86.56 101 ILE A C 1
ATOM 785 O O . ILE A 1 101 ? 6.083 6.879 5.850 1.00 86.56 101 ILE A O 1
ATOM 789 N N . THR A 1 102 ? 8.061 7.926 5.674 1.00 84.56 102 THR A N 1
ATOM 790 C CA . THR A 1 102 ? 8.408 7.837 7.095 1.00 84.56 102 THR A CA 1
ATOM 791 C C . THR A 1 102 ? 7.421 8.591 7.985 1.00 84.56 102 THR A C 1
ATOM 793 O O . THR A 1 102 ? 7.152 8.141 9.098 1.00 84.56 102 THR A O 1
ATOM 796 N N . GLU A 1 103 ? 6.782 9.648 7.472 1.00 87.25 103 GLU A N 1
ATOM 797 C CA . GLU A 1 103 ? 5.699 10.373 8.154 1.00 87.25 103 GLU A CA 1
ATOM 798 C C . GLU A 1 103 ? 4.459 9.486 8.384 1.00 87.25 103 GLU A C 1
ATOM 800 O O . GLU A 1 103 ? 3.673 9.716 9.304 1.00 87.25 103 GLU A O 1
ATOM 805 N N . PHE A 1 104 ? 4.313 8.422 7.588 1.00 89.56 104 PHE A N 1
ATOM 806 C CA . PHE A 1 104 ? 3.184 7.491 7.600 1.00 89.56 104 PHE A CA 1
ATOM 807 C C . PHE A 1 104 ? 3.552 6.106 8.161 1.00 89.56 104 PHE A C 1
ATOM 809 O O . PHE A 1 104 ? 2.722 5.194 8.119 1.00 89.56 104 PHE A O 1
ATOM 816 N N . ILE A 1 105 ? 4.749 5.927 8.741 1.00 87.00 105 ILE A N 1
ATOM 817 C CA . ILE A 1 105 ? 5.195 4.639 9.316 1.00 87.00 105 ILE A CA 1
ATOM 818 C C . ILE A 1 105 ? 4.200 4.091 10.342 1.00 87.00 105 ILE A C 1
ATOM 820 O O . ILE A 1 105 ? 3.909 2.897 10.342 1.00 87.00 105 ILE A O 1
ATOM 824 N N . ASN A 1 106 ? 3.620 4.954 11.178 1.00 88.00 106 ASN A N 1
ATOM 825 C CA . ASN A 1 106 ? 2.630 4.528 12.169 1.00 88.00 106 ASN A CA 1
ATOM 826 C C . ASN A 1 106 ? 1.384 3.900 11.528 1.00 88.00 106 ASN A C 1
ATOM 828 O O . ASN A 1 106 ? 0.771 3.022 12.129 1.00 88.00 106 ASN A O 1
ATOM 832 N N . TYR A 1 107 ? 1.010 4.322 10.317 1.00 91.94 107 TYR A N 1
ATOM 833 C CA . TYR A 1 107 ? -0.100 3.713 9.586 1.00 91.94 107 TYR A CA 1
ATOM 834 C C . TYR A 1 107 ? 0.318 2.408 8.912 1.00 91.94 107 TYR A C 1
ATOM 836 O O . TYR A 1 107 ? -0.477 1.479 8.871 1.00 91.94 107 TYR A O 1
ATOM 844 N N . LEU A 1 108 ? 1.562 2.300 8.435 1.00 88.06 108 LEU A N 1
ATOM 845 C CA . LEU A 1 108 ? 2.085 1.055 7.863 1.00 88.06 108 LEU A CA 1
ATOM 846 C C . LEU A 1 108 ? 2.181 -0.074 8.896 1.00 88.06 108 LEU A C 1
ATOM 848 O O . LEU A 1 108 ? 1.872 -1.220 8.579 1.00 88.06 108 LEU A O 1
ATOM 852 N N . LEU A 1 109 ? 2.589 0.257 10.125 1.00 87.31 109 LEU A N 1
ATOM 853 C CA . LEU A 1 109 ? 2.753 -0.698 11.226 1.00 87.31 109 LEU A CA 1
ATOM 854 C C . LEU A 1 109 ? 1.430 -1.077 11.909 1.00 87.31 109 LEU A C 1
ATOM 856 O O . LEU A 1 109 ? 1.381 -2.036 12.679 1.00 87.31 109 LEU A O 1
ATOM 860 N N . ASN A 1 110 ? 0.355 -0.324 11.670 1.00 89.94 110 ASN A N 1
ATOM 861 C CA . ASN A 1 110 ? -0.924 -0.531 12.334 1.00 89.94 110 ASN A CA 1
ATOM 862 C C . ASN A 1 110 ? -1.880 -1.338 11.446 1.00 89.94 110 ASN A C 1
ATOM 864 O O . ASN A 1 110 ? -2.335 -0.873 10.405 1.00 89.94 110 ASN A O 1
ATOM 868 N N . SER A 1 111 ? -2.262 -2.528 11.910 1.00 88.88 111 SER A N 1
ATOM 869 C CA . SER A 1 111 ? -3.164 -3.447 11.200 1.00 88.88 111 SER A CA 1
ATOM 870 C C . SER A 1 111 ? -4.593 -2.924 10.997 1.00 88.88 111 SER A C 1
ATOM 872 O O . SER A 1 111 ? -5.343 -3.485 10.194 1.00 88.88 111 SER A O 1
ATOM 874 N N . ASN A 1 112 ? -4.982 -1.857 11.703 1.00 93.69 112 ASN A N 1
ATOM 875 C CA . ASN A 1 112 ? -6.244 -1.153 11.489 1.00 93.69 112 ASN A CA 1
ATOM 876 C C . ASN A 1 112 ? -6.205 -0.238 10.254 1.00 93.69 112 ASN A C 1
ATOM 878 O O . ASN A 1 112 ? -7.235 0.289 9.843 1.00 93.69 112 ASN A O 1
ATOM 882 N N . PHE A 1 113 ? -5.032 -0.022 9.662 1.00 95.44 113 PHE A N 1
ATOM 883 C CA . PHE A 1 113 ? -4.891 0.728 8.427 1.00 95.44 113 PHE A CA 1
ATOM 884 C C . PHE A 1 113 ? -4.627 -0.208 7.252 1.00 95.44 113 PHE A C 1
ATOM 886 O O . PHE A 1 113 ? -4.032 -1.278 7.368 1.00 95.44 113 PHE A O 1
ATOM 893 N N . THR A 1 114 ? -5.125 0.189 6.091 1.00 96.00 114 THR A N 1
ATOM 894 C CA . THR A 1 114 ? -4.915 -0.500 4.824 1.00 96.00 114 THR A CA 1
ATOM 895 C C . THR A 1 114 ? -4.515 0.529 3.782 1.00 96.00 114 THR A C 1
ATOM 897 O O . THR A 1 114 ? -5.190 1.544 3.611 1.00 96.00 114 THR A O 1
ATOM 900 N N . ILE A 1 115 ? -3.419 0.270 3.078 1.00 95.94 115 ILE A N 1
ATOM 901 C CA . ILE A 1 115 ? -3.006 1.055 1.921 1.00 95.94 115 ILE A CA 1
ATOM 902 C C . ILE A 1 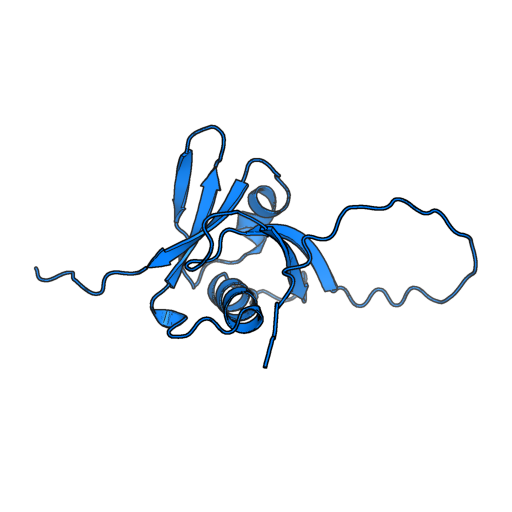115 ? -4.041 0.845 0.821 1.00 95.94 115 ILE A C 1
ATOM 904 O O . ILE A 1 115 ? -4.350 -0.288 0.449 1.00 95.94 115 ILE A O 1
ATOM 908 N N . VAL A 1 116 ? -4.575 1.937 0.296 1.00 95.88 116 VAL A N 1
ATOM 909 C CA . VAL A 1 116 ? -5.548 1.949 -0.795 1.00 95.88 116 VAL A CA 1
ATOM 910 C C . VAL A 1 116 ? -5.030 2.810 -1.937 1.00 95.88 116 VAL A C 1
ATOM 912 O O . VAL A 1 116 ? -4.220 3.715 -1.737 1.00 95.88 116 VAL A O 1
ATOM 915 N N . PHE A 1 117 ? -5.525 2.536 -3.140 1.00 94.62 117 PHE A N 1
ATOM 916 C CA . PHE A 1 117 ? -5.187 3.291 -4.340 1.00 94.62 117 PHE A CA 1
ATOM 917 C C . PHE A 1 117 ? -6.459 3.879 -4.945 1.00 94.62 117 PHE A C 1
ATOM 919 O O . PHE A 1 117 ? -7.336 3.151 -5.413 1.00 94.62 117 PHE A O 1
ATOM 926 N N . LEU A 1 118 ? -6.561 5.202 -4.925 1.00 91.44 118 LEU A N 1
ATOM 927 C CA . LEU A 1 118 ? -7.692 5.957 -5.445 1.00 91.44 118 LEU A CA 1
ATOM 928 C C . LEU A 1 118 ? -7.382 6.413 -6.864 1.00 91.44 118 LEU A C 1
ATOM 930 O O . LEU A 1 118 ? -6.325 6.983 -7.118 1.00 91.44 118 LEU A O 1
ATOM 934 N N . LYS A 1 119 ? -8.292 6.169 -7.807 1.00 88.62 119 LYS A N 1
ATOM 935 C CA . LYS A 1 119 ? -8.107 6.657 -9.173 1.00 88.62 119 LYS A CA 1
ATOM 936 C C . LYS A 1 119 ? -8.293 8.173 -9.190 1.00 88.62 119 LYS A C 1
ATOM 938 O O . LYS A 1 119 ? -9.376 8.661 -8.866 1.00 88.62 119 LYS A O 1
ATOM 943 N N . THR A 1 120 ? -7.270 8.911 -9.600 1.00 78.25 120 THR A N 1
ATOM 944 C CA . THR A 1 120 ? -7.377 10.342 -9.856 1.00 78.25 120 THR A CA 1
ATOM 945 C C . THR A 1 120 ? -8.215 10.521 -11.117 1.00 78.25 120 THR A C 1
ATOM 947 O O . THR A 1 120 ? -7.796 10.262 -12.246 1.00 78.25 120 THR A O 1
ATOM 950 N N . VAL A 1 121 ? -9.473 10.918 -10.941 1.00 64.38 121 VAL 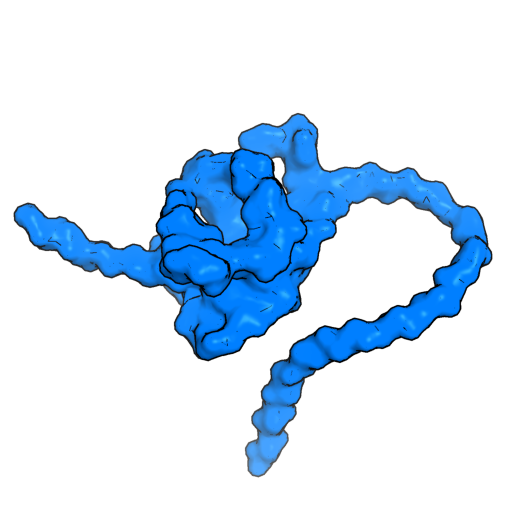A N 1
ATOM 951 C CA . VAL A 1 121 ? -10.282 11.391 -12.063 1.00 64.38 121 VAL A CA 1
ATOM 952 C C . VAL A 1 121 ? -9.700 12.729 -12.504 1.00 64.38 121 VAL A C 1
ATOM 954 O O . VAL A 1 121 ? -9.963 13.769 -11.903 1.00 64.38 121 VAL A O 1
ATOM 957 N N . SER A 1 122 ? -8.871 12.697 -13.550 1.00 48.78 122 SER A N 1
ATOM 958 C CA . SER A 1 122 ? -8.482 13.895 -14.293 1.00 48.78 122 SER A CA 1
ATOM 959 C C . SER A 1 122 ? -9.749 14.481 -14.921 1.00 48.78 122 SER A C 1
ATOM 961 O O . SER A 1 122 ? -10.207 14.063 -15.980 1.00 48.78 122 SER A O 1
ATOM 963 N N . GLY A 1 123 ? -10.403 15.349 -14.156 1.00 46.66 123 GLY A N 1
ATOM 964 C CA . GLY A 1 123 ? -11.766 15.794 -14.401 1.00 46.66 123 GLY A CA 1
ATOM 965 C C . GLY A 1 123 ? -12.159 16.956 -13.500 1.00 46.66 123 GLY A C 1
ATOM 966 O O . GLY A 1 123 ? -13.299 17.035 -13.060 1.00 46.66 123 GLY A O 1
ATOM 967 N N . LYS A 1 124 ? -11.235 17.885 -13.225 1.00 40.41 124 LYS A N 1
ATOM 968 C CA . LYS A 1 124 ? -11.634 19.267 -12.934 1.00 40.41 124 LYS A CA 1
ATOM 969 C C . LYS A 1 124 ? -11.810 19.988 -14.269 1.00 40.41 124 LYS A C 1
ATOM 971 O O . LYS A 1 124 ? -10.969 20.781 -14.671 1.00 40.41 124 LYS A O 1
ATOM 976 N N . SER A 1 125 ? -12.916 19.699 -14.955 1.00 45.34 125 SER A N 1
ATOM 977 C CA . SER A 1 125 ? -13.573 20.748 -15.731 1.00 45.34 125 SER A CA 1
ATOM 978 C C . SER A 1 125 ? -14.117 21.737 -14.709 1.00 45.34 125 SER A C 1
ATOM 980 O O . SER A 1 125 ? -15.043 21.415 -13.964 1.00 45.34 125 SER A O 1
ATOM 982 N N . LYS A 1 126 ? -13.493 22.905 -14.620 1.00 42.16 126 LYS A N 1
ATOM 983 C CA . LYS A 1 126 ? -14.113 24.083 -14.035 1.00 42.16 126 LYS A CA 1
ATOM 984 C C . LYS A 1 126 ? -14.021 25.207 -15.047 1.00 42.16 126 LYS A C 1
ATOM 986 O O . LYS A 1 126 ? -12.957 25.290 -15.698 1.00 42.16 126 LYS A O 1
#

Sequence (126 aa):
MLAFIASRCKMSHLTQAGQSGGECEASGDSIIESYVLFPFSQNRCLTDVQIMDINGTDFNIERVKTLLLQSRNVPDIATYQMGFKNEESQKIIETEDSQIITEFINYLLNSNFTIVFLKTVSGKSK

Radius of gyration: 17.31 Å; Cα contacts (8 Å, |Δi|>4): 173; chains: 1; bounding box: 42×50×38 Å